Protein AF-A0A1F4CSR8-F1 (afdb_monomer)

pLDDT: mean 80.79, std 15.87, range [40.44, 94.44]

Radius of gyration: 12.65 Å; Cα contacts (8 Å, |Δi|>4): 185; chains: 1; bounding box: 41×33×31 Å

Solvent-accessible surface area (backbone atoms only — not comparable to full-atom values): 4914 Å² total; per-residue (Å²): 136,83,78,72,41,66,50,33,51,37,70,62,67,96,54,29,36,40,36,31,39,46,88,68,51,74,45,69,20,40,50,44,97,87,61,38,23,34,59,82,60,97,52,89,77,60,61,56,41,40,35,41,77,50,98,69,22,35,35,40,36,41,73,85,44,44,31,38,34,20,34,74,88,8,46,65,74,47,78,46,70,70,72,73,80,126

Nearest PDB structures (foldseek):
  6r5x-assembly1_A  TM=3.809E-01  e=4.767E-01  Nostoc punctiforme
  8qpv-assembly1_B  TM=4.647E-01  e=1.208E+00  Escherichia coli
  4imm-assembly1_A  TM=4.541E-01  e=1.025E+00  Moraxella catarrhalis RH4
  3q7n-assembly1_A  TM=4.224E-01  e=3.417E+00  Escherichia coli

Secondary structure (DSSP, 8-state):
----PPPEEEE-SSSEEEEE-TT--EEEEEE-TTS-EE---S-TTS--EEEEEETTEEEEEETTSEEEEEETTSBEEEEEETT---

Mean predicted aligned error: 6.91 Å

Sequence (86 aa):
MSFTYDWCAEALGAEAVRVTNPAGAQFMLSREADGVFRARNDRSLAIEMEVTPMVTGRTLKLADGMCYEFGTEGRLTAVVDLAGIV

Structure (mmCIF, N/CA/C/O backbone):
data_AF-A0A1F4CSR8-F1
#
_entry.id   AF-A0A1F4CSR8-F1
#
loop_
_atom_site.group_PDB
_atom_site.id
_atom_site.type_symbol
_atom_site.label_atom_id
_atom_site.label_alt_id
_atom_site.label_comp_id
_atom_site.label_asym_id
_atom_site.label_entity_id
_atom_site.label_seq_id
_atom_site.pdbx_PDB_ins_code
_atom_site.Cartn_x
_atom_site.Cartn_y
_atom_site.Cartn_z
_atom_site.occupancy
_atom_site.B_iso_or_equiv
_atom_site.auth_seq_id
_atom_site.auth_comp_id
_atom_site.auth_asym_id
_atom_site.auth_atom_id
_atom_site.pdbx_PDB_model_num
ATOM 1 N N . MET A 1 1 ? 24.992 5.401 -0.269 1.00 41.47 1 MET A N 1
ATOM 2 C CA . MET A 1 1 ? 24.166 4.282 0.233 1.00 41.47 1 MET A CA 1
ATOM 3 C C . MET A 1 1 ? 22.802 4.392 -0.424 1.00 41.47 1 MET A C 1
ATOM 5 O O . MET A 1 1 ? 22.063 5.297 -0.065 1.00 41.47 1 MET A O 1
ATOM 9 N N . SER A 1 2 ? 22.491 3.564 -1.425 1.00 43.22 2 SER A N 1
ATOM 10 C CA . SER A 1 2 ? 21.114 3.451 -1.915 1.00 43.22 2 SER A CA 1
ATOM 11 C C . SER A 1 2 ? 20.427 2.377 -1.082 1.00 43.22 2 SER A C 1
ATOM 13 O O . SE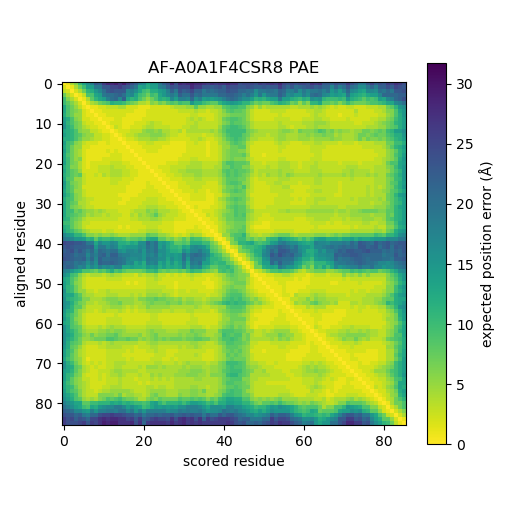R A 1 2 ? 20.707 1.192 -1.240 1.00 43.22 2 SER A O 1
ATOM 15 N N . PHE A 1 3 ? 19.575 2.790 -0.151 1.00 50.53 3 PHE A N 1
ATOM 16 C CA . PHE A 1 3 ? 18.546 1.889 0.344 1.00 50.53 3 PHE A CA 1
ATOM 17 C C . PHE A 1 3 ? 17.560 1.745 -0.812 1.00 50.53 3 PHE A C 1
ATOM 19 O O . PHE A 1 3 ? 16.821 2.682 -1.105 1.00 50.53 3 PHE A O 1
ATOM 26 N N . THR A 1 4 ? 17.634 0.638 -1.549 1.00 52.41 4 THR A N 1
ATOM 27 C CA . THR A 1 4 ? 16.552 0.270 -2.460 1.00 52.41 4 THR A CA 1
ATOM 28 C C . THR A 1 4 ? 15.377 -0.037 -1.551 1.00 52.41 4 THR A C 1
ATOM 30 O O . THR A 1 4 ? 15.418 -1.013 -0.804 1.00 52.41 4 THR A O 1
ATOM 33 N N . TYR A 1 5 ? 14.397 0.859 -1.500 1.00 59.00 5 TYR A N 1
ATOM 34 C CA . TYR A 1 5 ? 13.161 0.546 -0.805 1.00 59.00 5 TYR A CA 1
ATOM 35 C C . TYR A 1 5 ? 12.486 -0.576 -1.600 1.00 59.00 5 TYR A C 1
ATOM 37 O O . TYR A 1 5 ? 12.453 -0.529 -2.827 1.00 59.00 5 TYR A O 1
ATOM 45 N N . ASP A 1 6 ? 11.974 -1.603 -0.934 1.00 80.19 6 ASP A N 1
ATOM 46 C CA . ASP A 1 6 ? 10.920 -2.399 -1.556 1.00 80.19 6 ASP A CA 1
ATOM 47 C C . ASP A 1 6 ? 9.645 -1.548 -1.593 1.00 80.19 6 ASP A C 1
ATOM 49 O O . ASP A 1 6 ? 9.516 -0.565 -0.850 1.00 80.19 6 ASP A O 1
ATOM 53 N N . TRP A 1 7 ? 8.693 -1.904 -2.456 1.00 87.94 7 TRP A N 1
ATOM 54 C CA . TRP A 1 7 ? 7.376 -1.274 -2.403 1.00 87.94 7 TRP A CA 1
ATOM 55 C C . TRP A 1 7 ? 6.798 -1.375 -0.984 1.00 87.94 7 TRP A C 1
ATOM 57 O O . TRP A 1 7 ? 6.919 -2.400 -0.310 1.00 87.9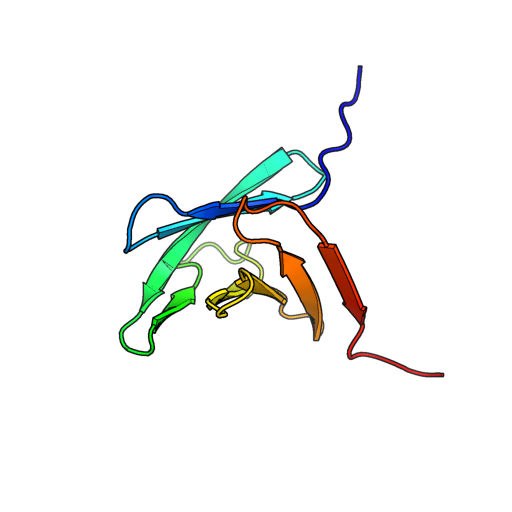4 7 TRP A O 1
ATOM 67 N N . CYS A 1 8 ? 6.128 -0.317 -0.540 1.00 91.06 8 CYS A N 1
ATOM 68 C CA . CYS A 1 8 ? 5.486 -0.268 0.769 1.00 91.06 8 CYS A CA 1
ATOM 69 C C . CYS A 1 8 ? 4.112 0.399 0.663 1.00 91.06 8 CYS A C 1
ATOM 71 O O . CYS A 1 8 ? 3.974 1.378 -0.067 1.00 91.06 8 CYS A O 1
ATOM 73 N N . ALA A 1 9 ? 3.115 -0.098 1.395 1.00 92.12 9 ALA A N 1
ATOM 74 C CA . ALA A 1 9 ? 1.759 0.450 1.453 1.00 92.12 9 ALA A CA 1
ATOM 75 C C . ALA A 1 9 ? 1.285 0.588 2.910 1.00 92.12 9 ALA A C 1
ATOM 77 O O . ALA A 1 9 ? 0.697 -0.325 3.499 1.00 92.12 9 ALA A O 1
ATOM 78 N N . GLU A 1 10 ? 1.534 1.756 3.495 1.00 92.94 10 GLU A N 1
ATOM 79 C CA . GLU A 1 10 ? 1.258 2.059 4.901 1.00 92.94 10 GLU A CA 1
ATOM 80 C C . GLU A 1 10 ? -0.108 2.730 5.064 1.00 92.94 10 GLU A C 1
ATOM 82 O O . GLU A 1 10 ? -0.403 3.724 4.400 1.00 92.94 10 GLU A O 1
ATOM 87 N N . ALA A 1 11 ? -0.940 2.239 5.984 1.00 91.38 11 ALA A N 1
ATOM 88 C CA . ALA A 1 11 ? -2.175 2.934 6.339 1.00 91.38 11 ALA A CA 1
ATOM 89 C C . ALA A 1 11 ? -1.879 4.169 7.197 1.00 91.38 11 ALA A C 1
ATOM 91 O O . ALA A 1 11 ? -1.210 4.087 8.226 1.00 91.38 11 ALA A O 1
ATOM 92 N N . LEU A 1 12 ? -2.441 5.306 6.799 1.00 90.81 12 LEU A N 1
ATOM 93 C CA . LEU A 1 12 ? -2.398 6.561 7.541 1.00 90.81 12 LEU A CA 1
ATOM 94 C C . LEU A 1 12 ? -3.781 6.817 8.141 1.00 90.81 12 LEU A C 1
ATOM 96 O O . LEU A 1 12 ? -4.531 7.695 7.716 1.00 90.81 12 LEU A O 1
ATOM 100 N N . GLY A 1 13 ? -4.132 5.984 9.120 1.00 87.81 13 GLY A N 1
ATOM 101 C CA . GLY A 1 13 ? -5.480 5.924 9.680 1.00 87.81 13 GLY A CA 1
ATOM 102 C C . GLY A 1 13 ? -6.453 5.144 8.790 1.00 87.81 13 GLY A C 1
ATOM 103 O O . GLY A 1 13 ? -6.048 4.295 8.000 1.00 87.81 13 GLY A O 1
ATOM 104 N N . ALA A 1 14 ? -7.752 5.407 8.953 1.00 87.06 14 ALA A N 1
ATOM 105 C CA . ALA A 1 14 ? -8.812 4.683 8.243 1.00 87.06 14 ALA A CA 1
ATOM 106 C C . ALA A 1 14 ? -9.059 5.187 6.809 1.00 87.06 14 ALA A C 1
ATOM 108 O O . ALA A 1 14 ? -9.610 4.453 5.991 1.00 87.06 14 ALA A O 1
ATOM 109 N N . GLU A 1 15 ? -8.635 6.417 6.505 1.00 90.56 15 GLU A N 1
ATOM 110 C CA . GLU A 1 15 ? -9.081 7.162 5.319 1.00 90.56 15 GLU A CA 1
ATOM 111 C C . GLU A 1 15 ? -7.982 7.381 4.272 1.00 90.56 15 GLU A C 1
ATOM 113 O O . GLU A 1 15 ? -8.252 7.909 3.193 1.00 90.56 15 GLU A O 1
ATOM 118 N N . ALA A 1 16 ? -6.742 6.979 4.559 1.00 90.69 16 ALA A N 1
ATOM 119 C CA . ALA A 1 16 ? -5.631 7.155 3.635 1.00 90.69 16 ALA A CA 1
ATOM 120 C C . ALA A 1 16 ? -4.616 6.009 3.691 1.00 90.69 16 ALA A C 1
ATOM 122 O O . ALA A 1 16 ? -4.402 5.383 4.730 1.00 90.69 16 ALA A O 1
ATOM 123 N N . VAL A 1 17 ? -3.947 5.784 2.562 1.00 92.25 17 VAL A N 1
ATOM 124 C CA . VAL A 1 17 ? -2.784 4.903 2.432 1.00 92.25 17 VAL A CA 1
ATOM 125 C C . VAL A 1 17 ? -1.665 5.678 1.749 1.00 92.25 17 VAL A C 1
ATOM 127 O O . VAL A 1 17 ? -1.885 6.350 0.741 1.00 92.25 17 VAL A O 1
ATOM 130 N N . ARG A 1 18 ? -0.451 5.561 2.283 1.00 91.88 18 ARG A N 1
ATOM 131 C CA . ARG A 1 18 ? 0.769 6.022 1.628 1.00 91.88 18 ARG A CA 1
ATOM 132 C C . ARG A 1 18 ? 1.460 4.847 0.963 1.00 91.88 18 ARG A C 1
ATOM 134 O O . ARG A 1 18 ? 1.889 3.914 1.637 1.00 91.88 18 ARG A O 1
ATOM 141 N N . VAL A 1 19 ? 1.615 4.937 -0.349 1.00 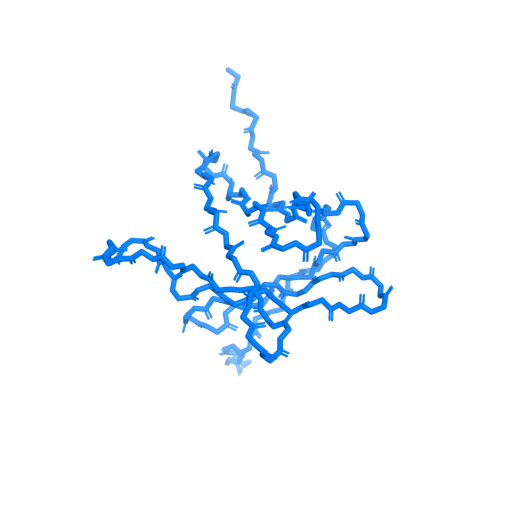90.81 19 VAL A N 1
ATOM 142 C CA . VAL A 1 19 ? 2.403 3.991 -1.132 1.00 90.81 19 VAL A CA 1
ATOM 143 C C . VAL A 1 19 ? 3.785 4.587 -1.376 1.00 90.81 19 VAL A C 1
ATOM 145 O O . VAL A 1 19 ? 3.888 5.715 -1.846 1.00 90.81 19 VAL A O 1
ATOM 148 N N . THR A 1 20 ? 4.846 3.849 -1.061 1.00 90.25 20 THR A N 1
ATOM 149 C CA . THR A 1 20 ? 6.230 4.232 -1.369 1.00 90.25 20 THR A CA 1
ATOM 150 C C . THR A 1 20 ? 6.790 3.268 -2.403 1.00 90.25 20 THR A C 1
ATOM 152 O O . THR A 1 20 ? 6.746 2.057 -2.192 1.00 90.25 20 THR A O 1
ATOM 155 N N . ASN A 1 21 ? 7.292 3.792 -3.520 1.00 86.94 21 ASN A N 1
ATOM 156 C CA . ASN A 1 21 ? 7.918 2.973 -4.556 1.00 86.94 21 ASN A CA 1
ATOM 157 C C . ASN A 1 21 ? 9.419 2.743 -4.272 1.00 86.94 21 ASN A C 1
ATOM 159 O O . ASN A 1 21 ? 9.993 3.410 -3.406 1.00 86.94 21 ASN A O 1
ATOM 163 N N . PRO A 1 22 ? 10.098 1.871 -5.040 1.00 85.69 22 PRO A N 1
ATOM 164 C CA . PRO A 1 22 ? 11.518 1.595 -4.830 1.00 85.69 22 PRO A CA 1
ATOM 165 C C . PRO A 1 22 ? 12.470 2.774 -5.032 1.00 85.69 22 PRO A C 1
ATOM 167 O O . PRO A 1 22 ? 13.567 2.796 -4.477 1.00 85.69 22 PRO A O 1
ATOM 170 N N . ALA A 1 23 ? 12.040 3.783 -5.794 1.00 84.19 23 ALA A N 1
ATOM 171 C CA . ALA A 1 23 ? 12.766 5.039 -5.954 1.00 84.19 23 ALA A CA 1
ATOM 172 C C . ALA A 1 23 ? 12.585 5.994 -4.754 1.00 84.19 23 ALA A C 1
ATOM 174 O O . ALA A 1 23 ? 13.139 7.092 -4.756 1.00 84.19 23 ALA A O 1
ATOM 175 N N . GLY A 1 24 ? 11.810 5.601 -3.737 1.00 83.38 24 GLY A N 1
ATOM 176 C CA . GLY A 1 24 ? 11.490 6.413 -2.564 1.00 83.38 24 GLY A CA 1
ATOM 177 C C . GLY A 1 24 ? 10.403 7.465 -2.806 1.00 83.38 24 GLY A C 1
ATOM 178 O O . GLY A 1 24 ? 10.154 8.292 -1.929 1.00 83.38 24 GLY A O 1
ATOM 179 N N . ALA A 1 25 ? 9.747 7.461 -3.970 1.00 84.94 25 ALA A N 1
ATOM 180 C CA . ALA A 1 25 ? 8.624 8.349 -4.243 1.00 84.94 25 ALA A CA 1
ATOM 181 C C . ALA A 1 25 ? 7.394 7.899 -3.451 1.00 84.94 25 ALA A C 1
ATOM 183 O O . ALA A 1 25 ? 7.080 6.710 -3.401 1.00 84.94 25 ALA A O 1
ATOM 184 N N . GLN A 1 26 ? 6.701 8.865 -2.851 1.00 87.62 26 GLN A N 1
ATOM 185 C CA . GLN A 1 26 ? 5.541 8.630 -1.998 1.00 87.62 26 GLN A CA 1
ATOM 186 C C . GLN A 1 26 ? 4.268 9.133 -2.676 1.00 87.62 26 GLN A C 1
ATOM 188 O O . GLN A 1 26 ? 4.197 10.280 -3.118 1.00 87.62 26 GLN A O 1
ATOM 193 N N . PHE A 1 27 ? 3.250 8.282 -2.699 1.00 86.94 27 PHE A N 1
ATOM 194 C CA . PHE A 1 27 ? 1.939 8.545 -3.273 1.00 86.94 27 PHE A CA 1
ATOM 195 C C . PHE A 1 27 ? 0.898 8.451 -2.165 1.00 86.94 27 PHE A C 1
ATOM 197 O O . PHE A 1 27 ? 0.838 7.457 -1.442 1.00 86.94 27 PHE A O 1
ATOM 204 N N . MET A 1 28 ? 0.092 9.501 -2.016 1.00 89.81 28 MET A N 1
ATOM 205 C CA . MET A 1 28 ? -1.003 9.528 -1.052 1.00 89.81 28 MET A CA 1
ATOM 206 C C . MET A 1 28 ? -2.299 9.137 -1.750 1.00 89.81 28 MET A C 1
ATOM 208 O O . MET A 1 28 ? -2.713 9.805 -2.698 1.00 89.81 28 MET A O 1
ATOM 212 N N . LEU A 1 29 ? -2.930 8.068 -1.279 1.00 90.25 29 LEU A N 1
ATOM 213 C CA . LEU A 1 29 ? -4.209 7.591 -1.781 1.00 90.25 29 LEU A CA 1
ATOM 214 C C . LEU A 1 29 ? -5.264 7.795 -0.699 1.00 90.25 29 LEU A C 1
ATOM 216 O O . LEU A 1 29 ? -5.031 7.498 0.474 1.00 90.25 29 LEU A O 1
ATOM 220 N N . SER A 1 30 ? -6.426 8.297 -1.098 1.00 91.00 30 SER A N 1
ATOM 221 C CA . SER A 1 30 ? -7.560 8.514 -0.203 1.00 91.00 30 SER A CA 1
ATOM 222 C C . SER A 1 30 ? -8.598 7.434 -0.422 1.00 91.00 30 SER A C 1
ATOM 224 O O . SER A 1 30 ? -8.812 6.995 -1.551 1.00 91.00 30 SER A O 1
ATOM 226 N N . ARG A 1 31 ? -9.244 7.017 0.663 1.00 91.56 31 ARG A N 1
ATOM 227 C CA . ARG A 1 31 ? -10.334 6.054 0.610 1.00 91.56 31 ARG A CA 1
ATOM 228 C C . ARG A 1 31 ? -11.527 6.658 -0.119 1.00 91.56 31 ARG A C 1
ATOM 230 O O . ARG A 1 31 ? -11.928 7.790 0.151 1.00 91.56 31 ARG A O 1
ATOM 237 N N . GLU A 1 32 ? -12.092 5.899 -1.038 1.00 90.94 32 GLU A N 1
ATOM 238 C CA . GLU A 1 32 ? -13.312 6.258 -1.744 1.00 90.94 32 GLU A CA 1
ATOM 239 C C . GLU A 1 32 ? -14.530 5.535 -1.160 1.00 90.94 32 GLU A C 1
ATOM 241 O O . GLU A 1 32 ? -14.417 4.714 -0.248 1.00 90.94 32 GLU A O 1
ATOM 246 N N . ALA A 1 33 ? -15.722 5.873 -1.656 1.00 89.62 33 ALA A N 1
ATOM 247 C CA . ALA A 1 33 ? -16.986 5.364 -1.121 1.00 89.62 33 ALA A CA 1
ATOM 248 C C . ALA A 1 33 ? -17.142 3.836 -1.257 1.00 89.62 33 ALA A C 1
ATOM 250 O O . ALA A 1 33 ? -17.870 3.227 -0.478 1.00 89.62 33 ALA A O 1
ATOM 251 N N . ASP A 1 34 ? -16.447 3.217 -2.215 1.00 89.88 34 ASP A N 1
ATOM 252 C CA . ASP A 1 34 ? -16.374 1.761 -2.401 1.00 89.88 34 ASP A CA 1
ATOM 253 C C . ASP A 1 34 ? -15.339 1.084 -1.480 1.00 89.88 34 ASP A C 1
ATOM 255 O O . ASP A 1 34 ? -15.193 -0.136 -1.485 1.00 89.88 34 ASP A O 1
ATOM 259 N N . GLY A 1 35 ? -14.632 1.867 -0.661 1.00 88.69 35 GLY A N 1
ATOM 260 C CA . GLY A 1 35 ? -13.620 1.392 0.270 1.00 88.69 35 GLY A CA 1
ATOM 261 C C . GLY A 1 35 ? -12.242 1.153 -0.348 1.00 88.69 35 GLY A C 1
ATOM 262 O O . GLY A 1 35 ? -11.334 0.776 0.397 1.00 88.69 35 GLY A O 1
ATOM 263 N N . VAL A 1 36 ? -12.069 1.395 -1.650 1.00 91.88 36 VAL A N 1
ATOM 264 C CA . VAL A 1 36 ? -10.777 1.338 -2.346 1.00 91.88 36 VAL A CA 1
ATOM 265 C C . VAL A 1 36 ? -10.055 2.667 -2.155 1.00 91.88 36 VAL A C 1
ATOM 267 O O . VAL A 1 36 ? -10.670 3.732 -2.161 1.00 91.88 36 VAL A O 1
ATOM 270 N N . PHE A 1 37 ? -8.741 2.627 -1.958 1.00 92.19 37 PHE A N 1
ATOM 271 C CA . PHE A 1 37 ? -7.932 3.838 -1.911 1.00 92.19 37 PHE A CA 1
ATOM 272 C C . PHE A 1 37 ? -7.436 4.153 -3.315 1.00 92.19 37 PHE A C 1
ATOM 274 O O . PHE A 1 37 ? -6.812 3.305 -3.951 1.00 92.19 37 PHE A O 1
ATOM 281 N N . ARG A 1 38 ? -7.684 5.373 -3.785 1.00 89.38 38 ARG A N 1
ATOM 282 C CA . ARG A 1 38 ? -7.237 5.841 -5.101 1.00 89.38 38 ARG A CA 1
ATOM 283 C C . ARG A 1 38 ? -6.467 7.141 -4.973 1.00 89.38 38 ARG A C 1
ATOM 285 O O . ARG A 1 38 ? -6.680 7.930 -4.046 1.00 89.38 38 ARG A O 1
ATOM 292 N N . ALA A 1 39 ? -5.540 7.365 -5.895 1.00 84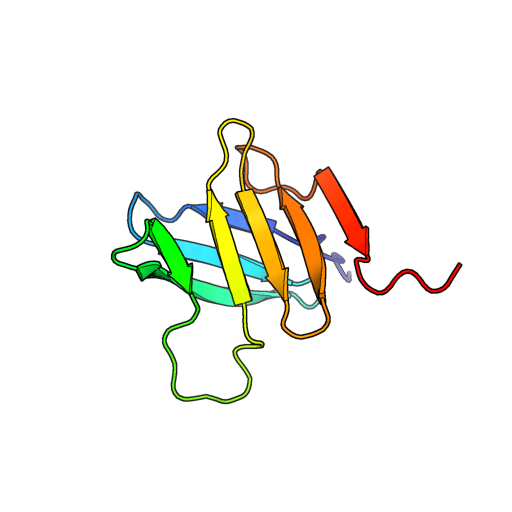.00 39 ALA A N 1
ATOM 293 C CA . ALA A 1 39 ? -4.826 8.628 -5.958 1.00 84.00 39 ALA A CA 1
ATOM 294 C C . ALA A 1 39 ? -5.779 9.730 -6.449 1.00 84.00 39 ALA A C 1
ATOM 296 O O . ALA A 1 39 ? -6.191 9.745 -7.604 1.00 84.00 39 ALA A O 1
ATOM 297 N N . ARG A 1 40 ? -6.120 10.677 -5.572 1.00 66.44 40 ARG A N 1
ATOM 298 C CA . ARG A 1 40 ? -6.827 11.904 -5.953 1.00 66.44 40 ARG A CA 1
ATOM 299 C C . ARG A 1 40 ? -5.800 12.983 -6.261 1.00 66.44 40 ARG A C 1
ATOM 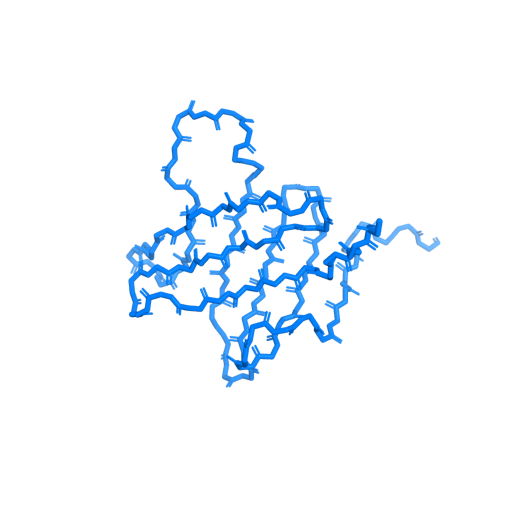301 O O . ARG A 1 40 ? -5.370 13.684 -5.353 1.00 66.44 40 ARG A O 1
ATOM 308 N N . ASN A 1 41 ? -5.355 13.096 -7.506 1.00 56.44 41 ASN A N 1
ATOM 309 C CA . ASN A 1 41 ? -4.666 14.302 -7.969 1.00 56.44 41 ASN A CA 1
ATOM 310 C C . ASN A 1 41 ? -4.683 14.390 -9.498 1.00 56.44 41 ASN A C 1
ATOM 312 O O . ASN A 1 41 ? -4.274 13.452 -10.171 1.00 56.44 41 ASN A O 1
ATOM 316 N N . ASP A 1 42 ? -5.019 15.571 -10.026 1.00 52.34 42 ASP A N 1
ATOM 317 C CA . ASP A 1 42 ? -4.974 15.949 -11.453 1.00 52.34 42 ASP A CA 1
ATOM 318 C C . ASP A 1 42 ? -3.559 15.928 -12.075 1.00 52.34 42 ASP A C 1
ATOM 320 O O . ASP A 1 42 ? -3.344 16.356 -13.209 1.00 52.34 42 ASP A O 1
ATOM 324 N N . ARG A 1 43 ? -2.547 15.464 -11.333 1.00 47.16 43 ARG A N 1
ATOM 325 C CA . ARG A 1 43 ? -1.196 15.263 -11.854 1.00 47.16 43 ARG A CA 1
ATOM 326 C C . ARG A 1 43 ? -1.110 13.854 -12.415 1.00 47.16 43 ARG A C 1
ATOM 328 O O . ARG A 1 43 ? -0.997 12.901 -11.653 1.00 47.16 43 ARG A O 1
ATOM 335 N N . SER A 1 44 ? -1.036 13.767 -13.740 1.00 49.91 44 SER A N 1
ATOM 336 C CA . SER A 1 44 ? -0.868 12.571 -14.586 1.00 49.91 44 SER A CA 1
ATOM 337 C C . SER A 1 44 ? 0.294 11.619 -14.228 1.00 49.91 44 SER A C 1
ATOM 339 O O . SER A 1 44 ? 0.558 10.677 -14.962 1.00 49.91 44 SER A O 1
ATOM 341 N N . LEU A 1 45 ? 1.021 11.875 -13.136 1.00 47.69 45 LEU A N 1
ATOM 342 C CA . LEU A 1 45 ? 2.090 11.037 -12.588 1.00 47.69 45 LEU A CA 1
ATOM 343 C C . LEU A 1 45 ? 1.644 10.197 -11.388 1.00 47.69 45 LEU A C 1
ATOM 345 O O . LEU A 1 45 ? 2.393 9.321 -10.958 1.00 47.69 45 LEU A O 1
ATOM 349 N N . ALA A 1 46 ? 0.447 10.436 -10.844 1.00 53.62 46 ALA A N 1
ATOM 350 C CA . ALA 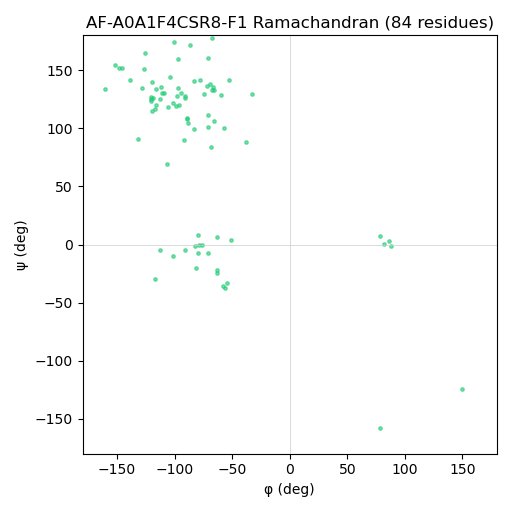A 1 46 ? -0.239 9.402 -10.094 1.00 53.62 46 ALA A CA 1
ATOM 351 C C . ALA A 1 46 ? -0.644 8.336 -11.114 1.00 53.62 46 ALA A C 1
ATOM 353 O O . ALA A 1 46 ? -1.738 8.375 -11.667 1.00 53.62 46 ALA A O 1
ATOM 354 N N . ILE A 1 47 ? 0.308 7.446 -11.415 1.00 61.44 47 ILE A N 1
ATOM 355 C CA . ILE A 1 47 ? 0.085 6.127 -12.012 1.00 61.44 47 ILE A CA 1
ATOM 356 C C . ILE A 1 47 ? -1.259 5.651 -11.470 1.00 61.44 47 ILE A C 1
ATOM 358 O O . ILE A 1 47 ? -1.471 5.786 -10.267 1.00 61.44 47 ILE A O 1
ATOM 362 N N . GLU A 1 48 ? -2.185 5.212 -12.318 1.00 76.50 48 GLU A N 1
ATOM 363 C CA . GLU A 1 48 ? -3.508 4.788 -11.853 1.00 76.50 48 GLU A CA 1
ATOM 364 C C . GLU A 1 48 ? -3.289 3.675 -10.820 1.00 76.50 48 GLU A C 1
ATOM 366 O O . GLU A 1 48 ? -2.904 2.556 -11.153 1.00 76.50 48 GLU A O 1
ATOM 371 N N . MET A 1 49 ? -3.371 4.055 -9.546 1.00 87.56 49 MET A N 1
ATOM 372 C CA . MET A 1 49 ? -2.992 3.250 -8.399 1.00 87.56 49 MET A CA 1
ATOM 373 C C . MET A 1 49 ? -4.263 3.030 -7.607 1.00 87.56 49 MET A C 1
ATOM 375 O O . MET A 1 49 ? -4.850 3.980 -7.078 1.00 87.56 49 MET A O 1
ATOM 379 N N . GLU A 1 50 ? -4.660 1.772 -7.508 1.00 91.62 50 GLU A N 1
ATOM 380 C CA . GLU A 1 50 ? -5.792 1.351 -6.701 1.00 91.62 50 GLU A CA 1
ATOM 381 C C . GLU A 1 50 ? -5.283 0.442 -5.594 1.00 91.62 50 GLU A C 1
ATOM 383 O O . GLU A 1 50 ? -4.697 -0.603 -5.865 1.00 91.62 50 GLU A O 1
ATOM 388 N N . VAL A 1 51 ? -5.505 0.823 -4.339 1.00 92.50 51 VAL A N 1
ATOM 389 C CA . VAL A 1 51 ? -5.206 -0.040 -3.200 1.00 92.50 51 VAL A CA 1
ATOM 390 C C . VAL A 1 51 ? -6.501 -0.590 -2.632 1.00 92.50 51 VAL A C 1
ATOM 392 O O . VAL A 1 51 ? -7.344 0.153 -2.133 1.00 92.50 51 VAL A O 1
ATOM 395 N N . THR A 1 52 ? -6.638 -1.910 -2.663 1.00 94.44 52 THR A N 1
ATOM 396 C CA . THR A 1 52 ? -7.771 -2.625 -2.077 1.00 94.44 52 THR A CA 1
ATOM 397 C C . THR A 1 52 ? -7.355 -3.230 -0.735 1.00 94.44 52 THR A C 1
ATOM 399 O O . THR A 1 52 ? -6.401 -4.011 -0.693 1.00 94.44 52 THR A O 1
ATOM 402 N N . PRO A 1 53 ? -8.023 -2.892 0.380 1.00 91.31 53 PRO A N 1
ATOM 403 C CA . PRO A 1 53 ? -7.779 -3.559 1.653 1.00 91.31 53 PRO A CA 1
ATOM 404 C C . PRO A 1 53 ? -8.288 -5.011 1.635 1.00 91.31 53 PRO A C 1
ATOM 406 O O . PRO A 1 53 ? -9.381 -5.294 1.151 1.00 91.31 53 PRO A O 1
ATOM 409 N N . MET A 1 54 ? -7.503 -5.926 2.204 1.00 88.44 54 MET A N 1
ATOM 410 C CA . MET A 1 54 ? -7.818 -7.349 2.372 1.00 88.44 54 MET A CA 1
ATOM 411 C C . MET A 1 54 ? -7.683 -7.755 3.844 1.00 88.44 54 MET A C 1
ATOM 413 O O . MET A 1 54 ? -7.045 -7.067 4.638 1.00 88.44 54 MET A O 1
ATOM 417 N N . VAL A 1 55 ? -8.229 -8.916 4.219 1.00 86.50 55 VAL A N 1
ATOM 418 C CA . VAL A 1 55 ? -8.094 -9.453 5.591 1.00 86.50 55 VAL A CA 1
ATOM 419 C C . VAL A 1 55 ? -6.622 -9.641 5.982 1.00 86.50 55 VAL A C 1
ATOM 421 O O . VAL A 1 55 ? -6.244 -9.407 7.126 1.00 86.50 55 VAL A O 1
ATOM 424 N N . THR A 1 56 ? -5.783 -10.037 5.027 1.00 86.56 56 THR A N 1
ATOM 425 C CA . THR A 1 56 ? -4.354 -10.325 5.218 1.00 86.56 56 THR A CA 1
ATOM 426 C C . THR A 1 56 ? -3.445 -9.114 4.997 1.00 86.56 56 THR A C 1
ATOM 428 O O . THR A 1 56 ? -2.241 -9.212 5.235 1.00 86.56 56 THR A O 1
ATOM 431 N N . GLY A 1 57 ? -3.993 -7.970 4.576 1.00 91.62 57 GLY A N 1
ATOM 432 C CA . GLY A 1 57 ? -3.203 -6.793 4.240 1.00 91.62 57 GLY A CA 1
ATOM 433 C C . GLY A 1 57 ? -3.851 -5.938 3.158 1.00 91.62 57 GLY A C 1
ATOM 434 O O . GLY A 1 57 ? -4.964 -5.446 3.345 1.00 91.62 57 GLY A O 1
ATOM 435 N N . ARG A 1 58 ? -3.138 -5.672 2.063 1.00 93.50 58 ARG A N 1
ATOM 436 C CA . ARG A 1 58 ? -3.586 -4.764 0.994 1.00 93.50 58 ARG A CA 1
ATOM 437 C C . ARG A 1 58 ? -3.041 -5.214 -0.353 1.00 93.50 58 ARG A C 1
ATOM 439 O O . ARG A 1 58 ? -1.937 -5.739 -0.413 1.00 93.50 58 ARG A O 1
ATOM 446 N N . THR A 1 59 ? -3.754 -4.907 -1.423 1.00 94.06 59 THR A N 1
ATOM 447 C CA . THR A 1 59 ? -3.270 -5.117 -2.791 1.00 94.06 59 THR A CA 1
ATOM 448 C C . THR A 1 59 ? -3.236 -3.788 -3.517 1.00 94.06 59 THR A C 1
ATOM 450 O O . THR A 1 59 ? -4.266 -3.126 -3.591 1.00 94.06 59 THR A O 1
ATOM 453 N N . LEU A 1 60 ? -2.076 -3.398 -4.041 1.00 91.62 60 LEU A N 1
ATOM 454 C CA . LEU A 1 60 ? -1.934 -2.302 -4.997 1.00 91.62 60 LEU A CA 1
ATOM 455 C C . LEU A 1 60 ? -2.046 -2.866 -6.403 1.00 91.62 60 LEU A C 1
ATOM 457 O O . LEU A 1 60 ? -1.294 -3.768 -6.759 1.00 91.62 60 LEU A O 1
ATOM 461 N N . LYS A 1 61 ? -2.919 -2.283 -7.209 1.00 90.69 61 LYS A N 1
ATOM 462 C CA . LYS A 1 61 ? -2.977 -2.492 -8.646 1.00 90.69 61 LYS A CA 1
ATOM 463 C C . LYS A 1 61 ? -2.492 -1.231 -9.345 1.00 90.69 61 LYS A C 1
ATOM 465 O O . LYS A 1 61 ? -2.940 -0.133 -9.013 1.00 90.69 61 LYS A O 1
ATOM 470 N N . LEU A 1 62 ? -1.571 -1.408 -10.283 1.00 86.12 62 LEU A N 1
ATOM 471 C CA . LEU A 1 62 ? -1.100 -0.361 -11.179 1.00 86.12 62 LEU A CA 1
ATOM 472 C C . LEU A 1 62 ? -1.831 -0.433 -12.531 1.00 86.12 62 LEU A C 1
ATOM 474 O O . LEU A 1 62 ? -2.365 -1.477 -12.915 1.00 86.12 62 LEU A O 1
ATOM 478 N N . ALA A 1 63 ? -1.817 0.678 -13.269 1.00 81.75 63 ALA A N 1
ATOM 479 C CA . ALA A 1 63 ? -2.390 0.808 -14.614 1.00 81.75 63 ALA A CA 1
ATOM 480 C C . ALA A 1 63 ? -1.873 -0.236 -15.622 1.00 81.75 63 ALA A C 1
ATOM 482 O O . ALA A 1 63 ? -2.602 -0.664 -16.513 1.00 81.75 63 ALA A O 1
ATOM 483 N N . ASP A 1 64 ? -0.609 -0.645 -15.484 1.00 76.94 64 ASP A N 1
ATOM 484 C CA . ASP A 1 64 ? 0.058 -1.619 -16.357 1.00 76.94 64 ASP A CA 1
ATOM 485 C C . ASP A 1 64 ? -0.365 -3.075 -16.087 1.00 76.94 64 ASP 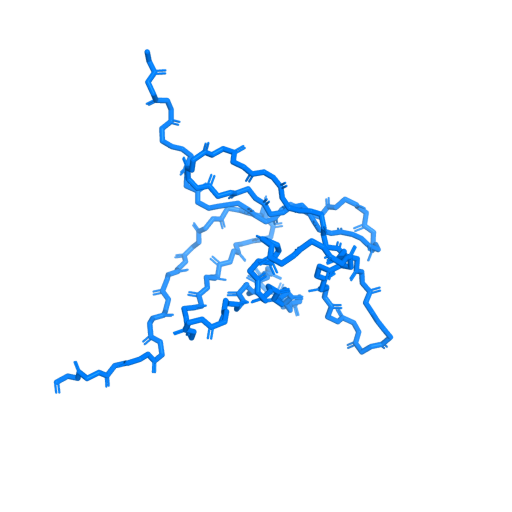A C 1
ATOM 487 O O . ASP A 1 64 ? 0.084 -3.987 -16.778 1.00 76.94 64 ASP A O 1
ATOM 491 N N . GLY A 1 65 ? -1.251 -3.299 -15.112 1.00 78.00 65 GLY A N 1
ATOM 492 C CA . GLY A 1 65 ? -1.714 -4.625 -14.717 1.00 78.00 65 GLY A CA 1
ATOM 493 C C . GLY A 1 65 ? -0.836 -5.303 -13.665 1.00 78.00 65 GLY A C 1
ATOM 494 O O . GLY A 1 65 ? -1.200 -6.388 -13.209 1.00 78.00 65 GLY A O 1
ATOM 495 N N . MET A 1 66 ? 0.262 -4.678 -13.225 1.00 84.56 66 MET A N 1
ATOM 496 C CA . MET A 1 66 ? 1.037 -5.183 -12.095 1.00 84.56 66 MET A CA 1
ATOM 497 C C . MET A 1 66 ? 0.239 -5.075 -10.798 1.00 84.56 66 MET A C 1
ATOM 499 O O . MET A 1 66 ? -0.317 -4.025 -10.456 1.00 84.56 66 MET A O 1
ATOM 503 N N . CYS A 1 67 ? 0.244 -6.166 -10.042 1.00 90.38 67 CYS A N 1
ATOM 504 C CA . CYS A 1 67 ? -0.361 -6.255 -8.727 1.00 90.38 67 CYS A CA 1
ATOM 505 C C . CYS A 1 67 ? 0.714 -6.520 -7.673 1.00 90.38 67 CYS A C 1
ATOM 507 O O . CYS A 1 67 ? 1.556 -7.403 -7.817 1.00 90.38 67 CYS A O 1
ATOM 509 N N . TYR A 1 68 ? 0.661 -5.774 -6.578 1.00 91.00 68 TYR A N 1
ATOM 510 C CA . TYR A 1 68 ? 1.558 -5.922 -5.440 1.00 91.00 68 TYR A CA 1
ATOM 511 C C . TYR A 1 68 ? 0.731 -6.223 -4.204 1.00 91.00 68 TYR A C 1
ATOM 513 O O . TYR A 1 68 ? -0.181 -5.469 -3.864 1.00 91.00 68 TYR A O 1
ATOM 521 N N . GLU A 1 69 ? 1.051 -7.311 -3.522 1.00 93.31 69 GLU A N 1
ATOM 522 C CA . GLU A 1 69 ? 0.426 -7.663 -2.256 1.00 93.31 69 GLU A CA 1
ATOM 523 C C . GLU A 1 69 ? 1.312 -7.206 -1.110 1.00 93.31 69 GLU A C 1
ATOM 525 O O . GLU A 1 69 ? 2.523 -7.431 -1.108 1.00 93.31 69 GLU A O 1
ATOM 530 N N . PHE A 1 70 ? 0.691 -6.584 -0.121 1.00 93.31 70 PHE A N 1
ATOM 531 C CA . PHE A 1 70 ? 1.334 -6.127 1.093 1.00 93.31 70 PHE A CA 1
ATOM 532 C C . PHE A 1 70 ? 0.701 -6.821 2.284 1.00 93.31 70 PHE A C 1
ATOM 534 O O . PHE A 1 70 ? -0.523 -6.931 2.363 1.00 93.31 70 PHE A O 1
ATOM 541 N N . GLY A 1 71 ? 1.527 -7.208 3.251 1.00 90.69 71 GLY A N 1
ATOM 542 C CA . GLY A 1 71 ? 1.057 -7.677 4.548 1.00 90.69 71 GLY A CA 1
ATOM 543 C C . GLY A 1 71 ? 0.392 -6.562 5.364 1.00 90.69 71 GLY A C 1
ATOM 544 O O . GLY A 1 71 ? 0.362 -5.389 4.978 1.00 90.69 71 GLY A O 1
ATOM 545 N N . THR A 1 72 ? -0.110 -6.908 6.548 1.00 88.56 72 THR A N 1
ATOM 546 C CA . THR A 1 72 ? -0.776 -5.961 7.463 1.00 88.56 72 THR A CA 1
ATOM 547 C C . THR A 1 72 ? 0.102 -4.760 7.834 1.00 88.56 72 THR A C 1
ATOM 549 O O . THR A 1 72 ? -0.397 -3.630 7.868 1.00 88.56 72 THR A O 1
ATOM 552 N N . GLU A 1 73 ? 1.408 -4.984 8.010 1.00 87.50 73 GLU A N 1
ATOM 553 C CA . GLU A 1 73 ? 2.428 -3.957 8.280 1.00 87.50 73 GLU A CA 1
ATOM 554 C C . GLU A 1 73 ? 2.745 -3.050 7.077 1.00 87.50 73 GLU A C 1
ATOM 556 O O . GLU A 1 73 ? 3.496 -2.090 7.215 1.00 87.50 73 GLU A O 1
ATOM 561 N N . GLY A 1 74 ? 2.201 -3.344 5.892 1.00 86.94 74 GLY A N 1
ATOM 562 C CA . GLY A 1 74 ? 2.442 -2.574 4.671 1.00 86.94 74 GLY A CA 1
ATOM 563 C C . GLY A 1 74 ? 3.690 -2.981 3.888 1.00 86.94 74 GLY A C 1
ATOM 564 O O . GLY A 1 74 ? 3.980 -2.370 2.865 1.00 86.94 74 GLY A O 1
ATOM 565 N N . ARG A 1 75 ? 4.413 -4.019 4.319 1.00 90.31 75 ARG A N 1
ATOM 566 C CA . ARG A 1 75 ? 5.565 -4.573 3.587 1.00 90.31 75 ARG A CA 1
ATOM 567 C C . ARG A 1 75 ? 5.113 -5.443 2.422 1.00 90.31 75 ARG A C 1
ATOM 569 O O . ARG A 1 75 ? 4.157 -6.199 2.578 1.00 90.31 75 ARG A O 1
ATOM 576 N N . LEU A 1 76 ? 5.827 -5.364 1.301 1.00 90.38 76 LEU A N 1
ATOM 577 C CA . LEU A 1 76 ? 5.596 -6.210 0.133 1.00 90.38 76 LEU A CA 1
ATOM 578 C C . LEU A 1 76 ? 5.766 -7.695 0.489 1.00 90.38 76 LEU A C 1
ATOM 580 O O . LEU A 1 76 ? 6.779 -8.089 1.065 1.00 90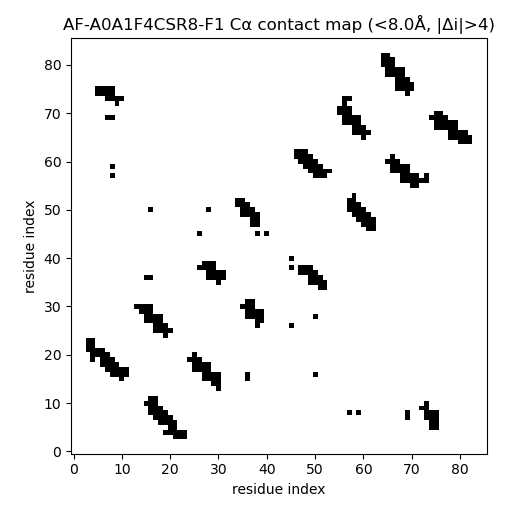.38 76 LEU A O 1
ATOM 584 N N . THR A 1 77 ? 4.775 -8.510 0.137 1.00 90.00 77 THR A N 1
ATOM 585 C CA . THR A 1 77 ? 4.761 -9.963 0.357 1.00 90.00 77 THR A CA 1
ATOM 586 C C . THR A 1 77 ? 4.721 -10.753 -0.944 1.00 90.00 77 THR A C 1
ATOM 588 O O . THR A 1 77 ? 5.260 -11.856 -0.986 1.00 90.00 77 THR A O 1
ATOM 591 N N . ALA A 1 78 ? 4.120 -10.206 -2.003 1.00 87.06 78 ALA A N 1
ATOM 592 C CA . ALA A 1 78 ? 4.104 -10.831 -3.322 1.00 87.06 78 ALA A CA 1
ATOM 593 C C . ALA A 1 78 ? 4.002 -9.790 -4.443 1.00 87.06 78 ALA A C 1
ATOM 595 O O . ALA A 1 78 ? 3.462 -8.700 -4.255 1.00 87.06 78 ALA A O 1
ATOM 596 N N . VAL A 1 79 ? 4.503 -10.159 -5.621 1.00 87.44 79 VAL A N 1
ATOM 597 C CA . VAL A 1 79 ? 4.304 -9.430 -6.878 1.00 87.44 79 VAL A CA 1
ATOM 598 C C . VAL A 1 79 ? 3.617 -10.385 -7.843 1.00 87.44 79 VAL A C 1
ATOM 600 O O . VAL A 1 79 ? 4.091 -11.503 -8.044 1.00 87.44 79 VAL A O 1
ATOM 603 N N . VAL A 1 80 ? 2.500 -9.952 -8.413 1.00 83.44 80 VAL A N 1
ATOM 604 C CA . VAL A 1 80 ? 1.693 -10.713 -9.362 1.00 83.44 80 VAL A CA 1
ATOM 605 C C . VAL A 1 80 ? 1.641 -9.929 -10.661 1.00 83.44 80 VAL A C 1
ATOM 607 O O . VAL A 1 80 ? 1.072 -8.840 -10.722 1.00 83.44 80 VAL A O 1
ATOM 610 N N . ASP A 1 81 ? 2.231 -10.498 -11.703 1.00 76.69 81 ASP A N 1
ATOM 611 C CA . ASP A 1 81 ? 2.126 -9.967 -13.053 1.00 76.69 81 ASP A CA 1
ATOM 612 C C . ASP A 1 81 ? 0.893 -10.575 -13.736 1.00 76.69 81 ASP A C 1
ATOM 614 O O . ASP A 1 81 ? 0.863 -11.767 -14.054 1.00 76.69 81 ASP A O 1
ATOM 618 N N . LEU A 1 82 ? -0.158 -9.771 -13.919 1.00 65.00 82 LEU A N 1
ATOM 619 C CA . LEU A 1 82 ? -1.366 -10.195 -14.632 1.00 65.00 82 LEU A CA 1
ATOM 620 C C . LEU A 1 82 ? -1.198 -10.140 -16.157 1.00 65.00 82 LEU A C 1
ATOM 622 O O . LEU A 1 82 ? -2.079 -10.617 -16.872 1.00 65.00 82 LEU A O 1
ATOM 626 N N . ALA A 1 83 ? -0.086 -9.597 -16.667 1.00 58.75 83 ALA A N 1
ATOM 627 C CA . ALA A 1 83 ? 0.202 -9.523 -18.095 1.00 58.75 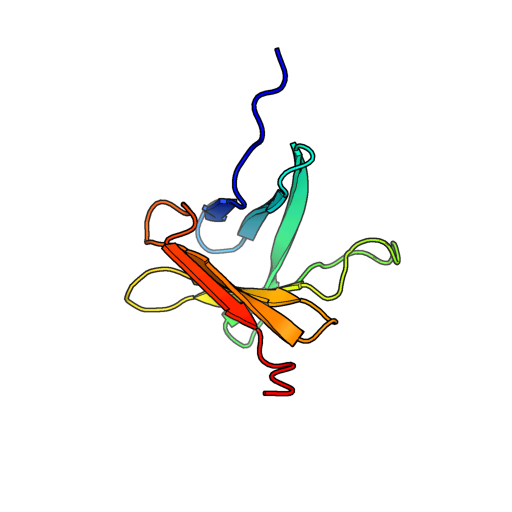83 ALA A CA 1
ATOM 628 C C . ALA A 1 83 ? 0.741 -10.838 -18.677 1.00 58.75 83 ALA A C 1
ATOM 630 O O . ALA A 1 83 ? 1.140 -10.838 -19.838 1.00 58.75 83 ALA A O 1
ATOM 631 N N . GLY A 1 84 ? 0.741 -11.933 -17.903 1.00 40.44 84 GLY A N 1
ATOM 632 C CA . GLY A 1 84 ? 1.296 -13.243 -18.246 1.00 40.44 84 GLY A CA 1
ATOM 633 C C . GLY A 1 84 ? 1.103 -13.671 -19.704 1.00 40.44 84 GLY A C 1
ATOM 634 O O . GLY A 1 84 ? 0.169 -14.398 -20.034 1.00 40.44 84 GLY A O 1
ATOM 635 N N . ILE A 1 85 ? 2.048 -13.285 -20.562 1.00 40.69 85 ILE A N 1
ATOM 636 C CA . ILE A 1 85 ? 2.442 -14.083 -21.712 1.00 40.69 85 ILE A CA 1
ATOM 637 C C . ILE A 1 85 ? 3.449 -15.075 -21.141 1.00 40.69 85 ILE A C 1
ATOM 639 O O . ILE A 1 85 ? 4.598 -14.721 -20.876 1.00 40.69 85 ILE A O 1
ATOM 643 N N . VAL A 1 86 ? 2.973 -16.292 -20.884 1.00 43.19 86 VAL A N 1
ATOM 644 C CA . VAL A 1 86 ? 3.840 -17.474 -20.801 1.00 43.19 86 VAL A CA 1
ATOM 645 C C . VAL A 1 86 ? 4.212 -17.889 -22.218 1.00 43.19 86 VAL A C 1
ATOM 647 O O . VAL A 1 86 ? 3.301 -17.873 -23.078 1.00 43.19 86 VAL A O 1
#

Foldseek 3Di:
DQPQDPWFWDDPPQFWIWIAHRVRDIAIFGQDPVRWTFGPDPPPPSFGWIWDADPQGIWIAGPQRWIFGAGNRRHTDDIDRPVDPD